Protein AF-A0A9W6GYS0-F1 (afdb_monomer)

Sequence (99 aa):
MRSIAYFDGFKGYLAVFDSSRGPVEFVTTSALSGEAICIDDGTACSQRLITEKTAGNPIQWALERRHMGRDFARAYGARLYKVRKGYEGAIERMKADAD

Organism: NCBI:txid29468

Foldseek 3Di:
DAKAWEDPLFKIWIWDQDLVPAIDIWMWHGDDAQAWIAIPSVPPRPDDPPDPDQPQDTQGHHNDSVCRQVSVCVSVVHHYDHDPVVVVVVSVVSRVVSD

Nearest PDB structures (foldseek):
  4qrl-assembly1_A  TM=6.273E-01  e=2.557E+00  Bacteroides uniformis ATCC 8492
  8wt7-assembly1_C  TM=8.036E-01  e=5.384E+00  Escherichia coli
  5cyb-assembly1_A-2  TM=6.457E-01  e=7.342E+00  Streptococcus pneumoniae
  5byp-assembly2_B  TM=5.150E-01  e=4.201E+00  Bacteroides eggerthii DSM 20697

Mean predicted aligned error: 8.22 Å

Radius of gyration: 13.25 Å; Cα contacts (8 Å, |Δi|>4): 166; chains: 1; bounding box: 34×20×34 Å

Structure (mmCIF, N/CA/C/O backbone):
data_AF-A0A9W6GYS0-F1
#
_entry.id   AF-A0A9W6GYS0-F1
#
loop_
_atom_site.group_PDB
_atom_site.id
_atom_site.type_symbol
_atom_site.label_atom_id
_atom_site.label_alt_id
_atom_site.label_comp_id
_atom_site.label_asym_id
_atom_site.label_entity_id
_atom_site.label_seq_id
_atom_site.pdbx_PDB_ins_code
_atom_site.Cartn_x
_atom_site.Cartn_y
_atom_site.Cartn_z
_atom_site.occupancy
_atom_site.B_iso_or_equiv
_atom_site.auth_seq_id
_atom_site.auth_comp_id
_atom_site.auth_asym_id
_atom_site.auth_atom_id
_atom_site.pdbx_PDB_model_num
ATOM 1 N N . MET A 1 1 ? 4.457 -11.086 -11.852 1.00 61.69 1 MET A N 1
ATOM 2 C CA . MET A 1 1 ? 4.047 -9.813 -11.228 1.00 61.69 1 MET A CA 1
ATOM 3 C C . MET A 1 1 ? 4.551 -9.816 -9.794 1.00 61.69 1 MET A C 1
ATOM 5 O O . MET A 1 1 ? 4.263 -10.766 -9.073 1.00 61.69 1 MET A O 1
ATOM 9 N N . ARG A 1 2 ? 5.380 -8.845 -9.409 1.00 81.12 2 ARG A N 1
ATOM 10 C CA . ARG A 1 2 ? 5.807 -8.660 -8.012 1.00 81.12 2 ARG A CA 1
ATOM 11 C C . ARG A 1 2 ? 5.068 -7.436 -7.484 1.00 81.12 2 ARG A C 1
ATOM 13 O O . ARG A 1 2 ? 5.108 -6.401 -8.136 1.00 81.12 2 ARG A O 1
ATOM 20 N N . SER A 1 3 ? 4.387 -7.549 -6.350 1.00 88.25 3 SER A N 1
ATOM 21 C CA . SER A 1 3 ? 3.717 -6.417 -5.707 1.00 88.25 3 SER A CA 1
ATOM 22 C C . SER A 1 3 ? 4.201 -6.251 -4.272 1.00 88.25 3 SER A C 1
ATOM 24 O O . SER A 1 3 ? 4.506 -7.220 -3.566 1.00 88.25 3 SER A O 1
ATOM 26 N N . ILE A 1 4 ? 4.309 -5.003 -3.838 1.00 91.69 4 ILE A N 1
ATOM 27 C CA . ILE A 1 4 ? 4.695 -4.633 -2.479 1.00 91.69 4 ILE A CA 1
ATOM 28 C C . ILE A 1 4 ? 3.693 -3.632 -1.937 1.00 91.69 4 ILE A C 1
ATOM 30 O O . ILE A 1 4 ? 3.138 -2.829 -2.681 1.00 91.69 4 ILE A O 1
ATOM 34 N N . ALA A 1 5 ? 3.459 -3.699 -0.635 1.00 91.44 5 ALA A N 1
ATOM 35 C CA . ALA A 1 5 ? 2.485 -2.861 0.028 1.00 91.44 5 ALA A CA 1
ATOM 36 C C . ALA A 1 5 ? 3.078 -2.200 1.270 1.00 91.44 5 ALA A C 1
ATOM 38 O O . ALA A 1 5 ? 3.905 -2.787 1.972 1.00 91.44 5 ALA A O 1
ATOM 39 N N . TYR A 1 6 ? 2.607 -1.001 1.569 1.00 92.69 6 TYR A N 1
ATOM 40 C CA . TYR A 1 6 ? 2.845 -0.289 2.815 1.00 92.69 6 TYR A CA 1
ATOM 41 C C . TYR A 1 6 ? 1.529 0.294 3.322 1.00 92.69 6 TYR A C 1
ATOM 43 O O . TYR A 1 6 ? 0.619 0.572 2.548 1.00 92.69 6 TYR A O 1
ATOM 51 N N . PHE A 1 7 ? 1.416 0.448 4.634 1.00 89.50 7 PHE A N 1
ATOM 52 C CA . PHE A 1 7 ? 0.246 1.032 5.262 1.00 89.50 7 PHE A CA 1
ATOM 53 C C . PHE A 1 7 ? 0.692 1.970 6.379 1.00 89.50 7 PHE A C 1
ATOM 55 O O . PHE A 1 7 ? 1.443 1.557 7.266 1.00 89.50 7 PHE A O 1
ATOM 62 N N . ASP A 1 8 ? 0.246 3.223 6.330 1.00 88.06 8 ASP A N 1
ATOM 63 C CA . ASP A 1 8 ? 0.679 4.276 7.261 1.00 88.06 8 ASP A CA 1
ATOM 64 C C . ASP A 1 8 ? -0.239 4.442 8.488 1.00 88.06 8 ASP A C 1
ATOM 66 O O . ASP A 1 8 ? 0.064 5.222 9.388 1.00 88.06 8 ASP A O 1
ATOM 70 N N . GLY A 1 9 ? -1.346 3.694 8.546 1.00 83.56 9 GLY A N 1
ATOM 71 C CA . GLY A 1 9 ? -2.393 3.838 9.563 1.00 83.56 9 GLY A CA 1
ATOM 72 C C . GLY A 1 9 ? -3.706 4.410 9.022 1.00 83.56 9 GLY A C 1
ATOM 73 O O . GLY A 1 9 ? -4.750 4.209 9.648 1.00 83.56 9 GLY A O 1
ATOM 74 N N . PHE A 1 10 ? -3.657 5.073 7.867 1.00 82.44 10 PHE A N 1
ATOM 75 C CA . PHE A 1 10 ? -4.758 5.809 7.245 1.00 82.44 10 PHE A CA 1
ATOM 76 C C . PHE A 1 10 ? -4.897 5.559 5.742 1.00 82.44 10 PHE A C 1
ATOM 78 O O . PHE A 1 10 ? -5.980 5.773 5.206 1.00 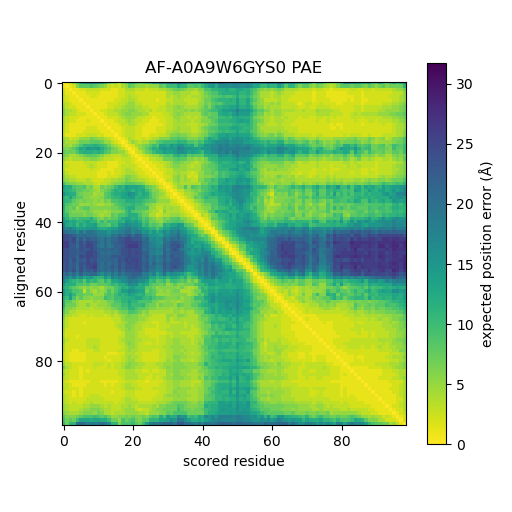82.44 10 PHE A O 1
ATOM 85 N N . LYS A 1 11 ? -3.832 5.140 5.056 1.00 83.94 11 LYS A N 1
ATOM 86 C CA . LYS A 1 11 ? -3.787 4.829 3.626 1.00 83.94 11 LYS A CA 1
ATOM 87 C C . LYS A 1 11 ? -2.919 3.602 3.365 1.00 83.94 11 LYS A C 1
ATOM 89 O O . LYS A 1 11 ? -1.889 3.386 4.010 1.00 83.94 11 LYS A O 1
ATOM 94 N N . GLY A 1 12 ? -3.348 2.800 2.398 1.00 85.44 12 GLY A N 1
ATOM 95 C CA . GLY A 1 12 ? -2.564 1.746 1.774 1.00 85.44 12 GLY A CA 1
ATOM 96 C C . GLY A 1 12 ? -1.822 2.284 0.557 1.00 85.44 12 GLY A C 1
ATOM 97 O O . GLY A 1 12 ? -2.365 3.053 -0.228 1.00 85.44 12 GLY A O 1
ATOM 98 N N . TYR A 1 13 ? -0.583 1.854 0.401 1.00 88.81 13 TYR A N 1
ATOM 99 C CA . TYR A 1 13 ? 0.275 2.131 -0.741 1.00 88.81 13 TYR A CA 1
ATOM 100 C C . TYR A 1 13 ? 0.608 0.790 -1.373 1.00 88.81 13 TYR A C 1
ATOM 102 O O . TYR A 1 13 ? 1.092 -0.103 -0.676 1.00 88.81 13 TYR A O 1
ATOM 110 N N . LEU A 1 14 ? 0.320 0.625 -2.656 1.00 86.88 14 LEU A N 1
ATOM 111 C CA . LEU A 1 14 ? 0.566 -0.596 -3.409 1.00 86.88 14 LEU A CA 1
ATOM 112 C C . LEU A 1 14 ? 1.434 -0.248 -4.612 1.00 86.88 14 LEU A C 1
ATOM 114 O O . LEU A 1 14 ? 1.001 0.493 -5.483 1.00 86.88 14 LEU A O 1
ATOM 118 N N . ALA A 1 15 ? 2.623 -0.831 -4.695 1.00 87.25 15 ALA A N 1
ATOM 119 C CA . ALA A 1 15 ? 3.414 -0.797 -5.914 1.00 87.25 15 ALA A CA 1
ATOM 120 C C . ALA A 1 15 ? 3.316 -2.152 -6.606 1.00 87.25 15 ALA A C 1
ATOM 122 O O . ALA A 1 15 ? 3.542 -3.199 -5.987 1.00 87.25 15 ALA A O 1
ATOM 123 N N . VAL A 1 16 ? 2.986 -2.133 -7.892 1.00 84.56 16 VAL A N 1
ATOM 124 C CA . VAL A 1 16 ? 2.896 -3.320 -8.733 1.00 84.56 16 VAL A CA 1
ATOM 125 C C . VAL A 1 16 ? 3.921 -3.228 -9.845 1.00 84.56 16 VAL A C 1
ATOM 127 O O . VAL A 1 16 ? 3.968 -2.252 -10.585 1.00 84.56 16 VAL A O 1
ATOM 130 N N . PHE A 1 17 ? 4.736 -4.267 -9.963 1.00 81.44 17 PHE A N 1
ATOM 131 C CA . PHE A 1 17 ? 5.763 -4.363 -10.981 1.00 81.44 17 PHE A CA 1
ATOM 132 C C . PHE A 1 17 ? 5.311 -5.279 -12.118 1.00 81.44 17 PHE A C 1
ATOM 134 O O . PHE A 1 17 ? 5.154 -6.501 -11.939 1.00 81.44 17 PHE A O 1
ATOM 141 N N . ASP A 1 18 ? 5.128 -4.664 -13.285 1.00 73.50 18 ASP A N 1
ATOM 142 C CA . ASP A 1 18 ? 5.042 -5.336 -14.574 1.00 73.50 18 ASP A CA 1
ATOM 143 C C . ASP A 1 18 ? 6.399 -5.202 -15.270 1.00 73.50 18 ASP A C 1
ATOM 145 O O . ASP A 1 18 ? 6.916 -4.099 -15.449 1.00 73.50 18 ASP A O 1
ATOM 149 N N . SER A 1 19 ? 6.954 -6.342 -15.682 1.00 65.12 19 SER A N 1
ATOM 150 C CA . SER A 1 19 ? 8.199 -6.473 -16.449 1.00 65.12 19 SER A CA 1
ATOM 151 C C . SER A 1 19 ? 8.267 -5.594 -17.704 1.00 65.12 19 SER A C 1
ATOM 153 O O . SER A 1 19 ? 9.344 -5.415 -18.253 1.00 65.12 19 SER A O 1
ATOM 155 N N . SER A 1 20 ? 7.136 -5.057 -18.162 1.00 67.25 20 SER A N 1
ATOM 156 C CA . SER A 1 20 ? 7.022 -4.303 -19.411 1.00 67.25 20 SER A CA 1
ATOM 157 C C . SER A 1 20 ? 6.938 -2.782 -19.224 1.00 67.25 20 SER A C 1
ATOM 159 O O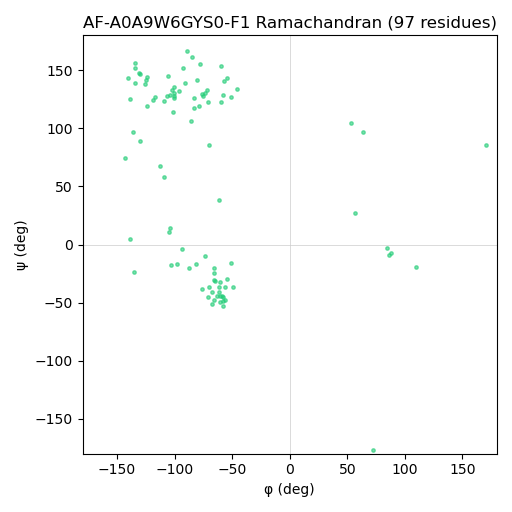 . SER A 1 20 ? 7.062 -2.052 -20.203 1.00 67.25 20 SER A O 1
ATOM 161 N N . ARG A 1 21 ? 6.623 -2.289 -18.015 1.00 65.00 21 ARG A N 1
ATOM 162 C CA . ARG A 1 21 ? 6.251 -0.872 -17.788 1.00 65.00 21 ARG A CA 1
ATOM 163 C C . ARG A 1 21 ? 6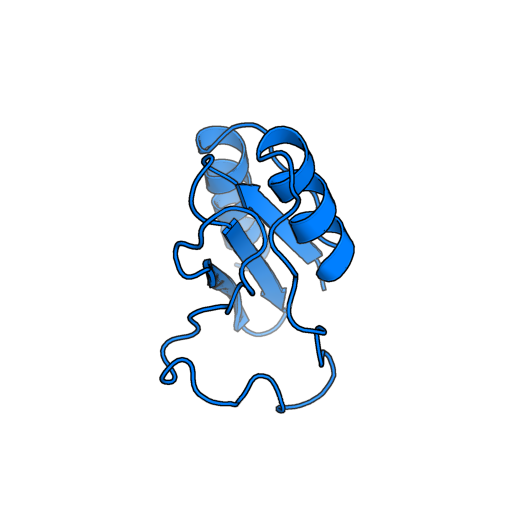.846 -0.243 -16.523 1.00 65.00 21 ARG A C 1
ATOM 165 O O . ARG A 1 21 ? 6.535 0.906 -16.222 1.00 65.00 21 ARG A O 1
ATOM 172 N N . GLY A 1 22 ? 7.700 -0.969 -15.802 1.00 71.44 22 GLY A N 1
ATOM 173 C CA . GLY A 1 22 ? 8.234 -0.518 -14.518 1.00 71.44 22 GLY A CA 1
ATOM 174 C C . GLY A 1 22 ? 7.187 -0.568 -13.395 1.00 71.44 22 GLY A C 1
ATOM 175 O O . GLY A 1 22 ? 6.073 -1.067 -13.589 1.00 71.44 22 GLY A O 1
ATOM 176 N N . PRO A 1 23 ? 7.536 -0.112 -12.179 1.00 78.69 23 PRO A N 1
ATOM 177 C CA . PRO A 1 23 ? 6.611 -0.136 -11.056 1.00 78.69 23 PRO A CA 1
ATOM 178 C C . PRO A 1 23 ? 5.552 0.959 -11.187 1.00 78.69 23 PRO A C 1
ATOM 180 O O . PRO A 1 23 ? 5.875 2.140 -11.313 1.00 78.69 23 PRO A O 1
ATOM 183 N N . VAL A 1 24 ? 4.290 0.554 -11.084 1.00 81.44 24 VAL A N 1
ATOM 184 C CA . VAL A 1 24 ? 3.129 1.442 -10.981 1.00 81.44 24 VAL A CA 1
ATOM 185 C C . VAL A 1 24 ? 2.710 1.520 -9.520 1.00 81.44 24 VAL A C 1
ATOM 187 O O . VAL A 1 24 ? 2.532 0.488 -8.870 1.00 81.44 24 VAL A O 1
ATOM 190 N N . GLU A 1 25 ? 2.568 2.735 -9.000 1.00 82.94 25 GLU A N 1
ATOM 191 C CA . GLU A 1 25 ? 2.134 2.983 -7.627 1.00 82.94 25 GLU A CA 1
ATOM 192 C C . GLU A 1 25 ? 0.656 3.367 -7.581 1.00 82.94 25 GLU A C 1
ATOM 194 O O . GLU A 1 25 ? 0.186 4.202 -8.349 1.00 82.94 25 GLU A O 1
ATOM 199 N N . PHE A 1 26 ? -0.053 2.768 -6.634 1.00 81.25 26 PHE A N 1
ATOM 200 C CA . PHE A 1 26 ? -1.459 2.975 -6.341 1.00 81.25 26 PHE A CA 1
ATOM 201 C C . PHE A 1 26 ? -1.604 3.349 -4.869 1.00 81.25 26 PHE A C 1
ATOM 203 O O . PHE A 1 26 ? -0.926 2.780 -4.005 1.00 81.25 26 PHE A O 1
ATOM 210 N N . VAL A 1 27 ? -2.505 4.276 -4.558 1.00 81.88 27 VAL A N 1
ATOM 211 C CA . VAL A 1 27 ? -2.733 4.729 -3.181 1.00 81.88 27 VAL A CA 1
ATOM 212 C C . VAL A 1 27 ? -4.205 4.579 -2.858 1.00 81.88 27 VAL A C 1
ATOM 214 O O . VAL A 1 27 ? -5.057 4.873 -3.683 1.00 81.88 27 VAL A O 1
ATOM 217 N N . THR A 1 28 ? -4.540 4.107 -1.665 1.00 77.25 28 THR A N 1
ATOM 218 C CA . THR A 1 28 ? -5.943 4.036 -1.267 1.00 77.25 28 THR A CA 1
ATOM 219 C C . THR A 1 28 ? -6.475 5.397 -0.847 1.00 77.25 28 THR A C 1
ATOM 221 O O . THR A 1 28 ? -5.747 6.246 -0.318 1.00 77.25 28 THR A O 1
ATOM 224 N N . THR A 1 29 ? -7.788 5.571 -0.964 1.00 75.44 29 THR A N 1
ATOM 225 C CA . THR A 1 29 ? -8.481 6.608 -0.205 1.00 75.44 29 THR A CA 1
ATOM 226 C C . THR A 1 29 ? -8.295 6.373 1.296 1.00 75.44 29 THR A C 1
ATOM 228 O O . THR A 1 29 ? -8.053 5.250 1.757 1.00 75.44 29 THR A O 1
ATOM 231 N N . SER A 1 30 ? -8.367 7.456 2.071 1.00 73.19 30 SER A N 1
ATOM 232 C CA . SER A 1 30 ? -8.478 7.336 3.523 1.00 73.19 30 SER A CA 1
ATOM 233 C C . SER A 1 30 ? -9.886 6.879 3.872 1.00 73.19 30 SER A C 1
ATOM 235 O O . SER A 1 30 ? -10.845 7.484 3.402 1.00 73.19 30 SER A O 1
ATOM 237 N N . ALA A 1 31 ? -10.002 5.847 4.701 1.00 64.06 31 ALA A N 1
ATOM 238 C CA . ALA A 1 31 ? -11.285 5.352 5.187 1.00 64.06 31 ALA A CA 1
ATOM 239 C C . ALA A 1 31 ? -11.238 5.100 6.700 1.00 64.06 31 ALA A C 1
ATOM 241 O O . ALA A 1 31 ? -10.169 4.944 7.306 1.00 64.06 31 ALA A O 1
ATOM 242 N N . LEU A 1 32 ? -12.412 5.134 7.326 1.00 67.12 32 LEU A N 1
ATOM 243 C CA . LEU A 1 32 ? -12.596 4.851 8.743 1.00 67.12 32 LEU A CA 1
ATOM 244 C C . LEU A 1 32 ? -12.845 3.356 8.977 1.00 67.12 32 LEU A C 1
ATOM 246 O O . LEU A 1 32 ? -13.104 2.577 8.062 1.00 67.12 32 LEU A O 1
ATOM 250 N N . SER A 1 33 ? -12.742 2.944 10.242 1.00 66.12 33 SER A N 1
ATOM 251 C CA . SER A 1 33 ? -12.968 1.551 10.633 1.00 66.12 33 SER A CA 1
ATOM 252 C C . SER A 1 33 ? -14.373 1.089 10.233 1.00 66.12 33 SER A C 1
ATOM 254 O O . SER A 1 33 ? -15.354 1.762 10.545 1.00 66.12 33 SER A O 1
ATOM 256 N N . GLY A 1 34 ? -14.460 -0.053 9.545 1.00 60.84 34 GLY A N 1
ATOM 257 C CA . GLY A 1 34 ? -15.710 -0.606 9.022 1.00 60.84 34 GLY A CA 1
ATOM 258 C C . GLY A 1 34 ? -16.135 -0.090 7.641 1.00 60.84 34 GLY A C 1
ATOM 259 O O . GLY A 1 34 ? -17.046 -0.680 7.060 1.00 60.84 34 GLY A O 1
ATOM 260 N N . GLU A 1 35 ? -15.481 0.937 7.089 1.00 67.12 35 GLU A N 1
ATOM 261 C CA . GLU A 1 35 ? -15.781 1.474 5.754 1.00 67.12 35 GLU A CA 1
ATOM 262 C C . GLU A 1 35 ? -15.066 0.706 4.635 1.00 67.12 35 GLU A C 1
ATOM 264 O O . GLU A 1 35 ? -14.093 -0.008 4.864 1.00 67.12 35 GLU A O 1
ATOM 269 N N . ALA A 1 36 ? -15.542 0.839 3.397 1.00 66.81 36 ALA A N 1
ATOM 270 C CA . ALA A 1 36 ? -14.874 0.253 2.239 1.00 66.81 36 ALA A CA 1
ATOM 271 C C . ALA A 1 36 ? -13.694 1.120 1.775 1.00 66.81 36 ALA A C 1
ATOM 273 O O . ALA A 1 36 ? -13.774 2.348 1.755 1.00 66.81 36 ALA A O 1
ATOM 274 N N . ILE A 1 37 ? -12.613 0.464 1.355 1.00 67.94 37 ILE A N 1
ATOM 275 C CA . ILE A 1 37 ? -11.421 1.100 0.796 1.00 67.94 37 ILE A CA 1
ATOM 276 C C . ILE A 1 37 ? -11.450 1.003 -0.713 1.00 67.94 37 ILE A C 1
ATOM 278 O O . ILE A 1 37 ? -11.563 -0.096 -1.263 1.00 67.94 37 ILE A O 1
ATOM 282 N N . CYS A 1 38 ? -11.233 2.139 -1.366 1.00 67.56 38 CYS A N 1
ATOM 283 C CA . CYS A 1 38 ? -10.991 2.197 -2.797 1.00 67.56 38 CYS A CA 1
ATOM 284 C C . CYS A 1 38 ? -9.511 2.475 -3.061 1.00 67.56 38 CYS A C 1
ATOM 286 O O . CYS A 1 38 ? -8.861 3.204 -2.309 1.00 67.56 38 CYS A O 1
ATOM 288 N N . ILE A 1 39 ? -8.979 1.891 -4.132 1.00 67.00 39 ILE A N 1
ATOM 289 C CA . ILE A 1 39 ? -7.702 2.319 -4.698 1.00 67.00 39 ILE A CA 1
ATOM 290 C C . ILE A 1 39 ? -7.977 3.518 -5.604 1.00 67.00 39 ILE A C 1
ATOM 292 O O . ILE A 1 39 ? -8.826 3.436 -6.486 1.00 67.00 39 ILE A O 1
ATOM 296 N N . ASP A 1 40 ? -7.263 4.611 -5.362 1.00 63.91 40 ASP A N 1
ATOM 297 C CA . ASP A 1 40 ? -7.158 5.745 -6.267 1.00 63.91 40 ASP A CA 1
ATOM 298 C C . ASP A 1 40 ? -6.026 5.454 -7.263 1.00 63.91 40 ASP A C 1
ATOM 300 O O . ASP A 1 40 ? -4.841 5.433 -6.911 1.00 63.91 40 ASP A O 1
ATOM 304 N N . ASP A 1 41 ? -6.411 5.145 -8.497 1.00 57.47 41 ASP A N 1
ATOM 305 C CA . ASP A 1 41 ? -5.522 4.964 -9.645 1.00 57.47 41 ASP A CA 1
ATOM 306 C C . ASP A 1 41 ? -5.565 6.168 -10.607 1.00 57.47 41 ASP A C 1
ATOM 308 O O . ASP A 1 41 ? -5.084 6.085 -11.738 1.00 57.47 41 ASP A O 1
ATOM 312 N N . GLY A 1 42 ? -6.139 7.296 -10.170 1.00 49.56 42 GLY A N 1
ATOM 313 C CA . GLY A 1 42 ? -6.347 8.482 -10.998 1.00 49.56 42 GLY A CA 1
ATOM 314 C C . GLY A 1 42 ? -7.623 8.444 -11.844 1.00 49.56 42 GLY A C 1
ATOM 315 O O . GLY A 1 42 ? -7.946 9.444 -12.488 1.00 49.56 42 GLY A O 1
ATOM 316 N N . THR A 1 43 ? -8.393 7.351 -11.825 1.00 44.03 43 THR A N 1
ATOM 317 C CA . THR A 1 43 ? -9.785 7.357 -12.285 1.00 44.03 43 THR A CA 1
ATOM 318 C C . THR A 1 43 ? -10.715 7.527 -11.087 1.00 44.03 43 THR A C 1
ATOM 320 O O . THR A 1 43 ? -10.526 6.914 -10.039 1.00 44.03 43 THR A O 1
ATOM 323 N N . ALA A 1 44 ? -11.687 8.443 -11.199 1.00 43.81 44 ALA A N 1
ATOM 324 C CA . ALA A 1 44 ? -12.591 8.788 -10.103 1.00 43.81 44 ALA A CA 1
ATOM 325 C C . ALA A 1 44 ? -13.122 7.517 -9.414 1.00 43.81 44 ALA A C 1
ATOM 327 O O . ALA A 1 44 ? -13.540 6.588 -10.101 1.00 43.81 44 ALA A O 1
ATOM 328 N N . CYS A 1 45 ? -13.100 7.504 -8.074 1.00 44.00 45 CYS A N 1
ATOM 329 C CA . CYS A 1 45 ? -13.434 6.398 -7.156 1.00 44.00 45 CYS A CA 1
ATOM 330 C C . CYS A 1 45 ? -14.893 5.878 -7.237 1.00 44.00 45 CYS A C 1
ATOM 332 O O . CYS A 1 45 ? -15.523 5.531 -6.241 1.00 44.00 45 CYS A O 1
ATOM 334 N N . SER A 1 46 ? -15.460 5.809 -8.432 1.00 36.69 46 SER A N 1
ATOM 335 C CA . SER A 1 46 ? -16.739 5.216 -8.776 1.00 36.69 46 SER A CA 1
ATOM 336 C C . SER A 1 46 ? -16.484 4.290 -9.960 1.00 36.69 46 SER A C 1
ATOM 338 O O . SER A 1 46 ? -16.591 4.700 -11.106 1.00 36.69 46 SER A O 1
ATOM 340 N N . GLN A 1 47 ? -16.143 3.03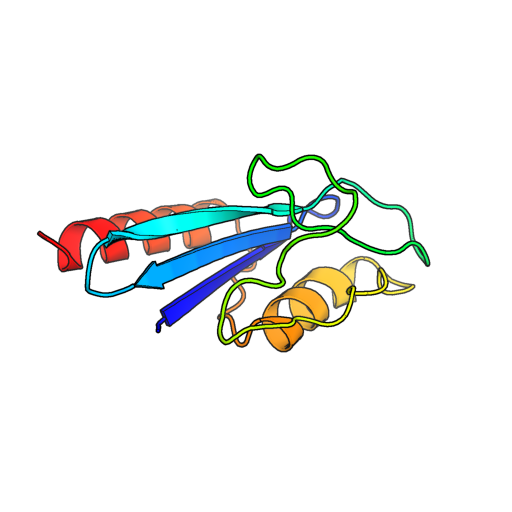5 -9.663 1.00 39.28 47 GLN A N 1
ATOM 341 C CA . GLN A 1 47 ? -16.059 1.943 -10.638 1.00 39.28 47 GLN A CA 1
ATOM 342 C C . GLN A 1 47 ? -14.985 2.115 -11.730 1.00 39.28 47 GLN A C 1
ATOM 344 O O . GLN A 1 47 ? -15.270 2.665 -12.787 1.00 39.28 47 GLN A O 1
ATOM 349 N N . ARG A 1 48 ? -13.802 1.509 -11.537 1.00 33.81 48 ARG A N 1
ATOM 350 C CA . ARG A 1 48 ? -13.087 0.690 -12.548 1.00 33.81 48 ARG A CA 1
ATOM 351 C C . ARG A 1 48 ? -11.665 0.336 -12.089 1.00 33.81 48 ARG A C 1
ATOM 353 O O . ARG A 1 48 ? -10.693 0.892 -12.554 1.00 33.81 48 ARG A O 1
ATOM 360 N N . LEU A 1 49 ? -11.559 -0.746 -11.321 1.00 36.22 49 LEU A N 1
ATOM 361 C CA . LEU A 1 49 ? -10.551 -1.775 -11.611 1.00 36.22 49 LEU A CA 1
ATOM 362 C C . LEU A 1 49 ? -11.296 -3.015 -12.130 1.00 36.22 49 LEU A C 1
ATOM 364 O O . LEU A 1 49 ? -11.265 -4.103 -11.566 1.00 36.22 49 LEU A O 1
ATOM 368 N N . ILE A 1 50 ? -12.048 -2.798 -13.214 1.00 35.69 50 ILE A N 1
ATOM 369 C CA . ILE A 1 50 ? -12.476 -3.841 -14.152 1.00 35.69 50 ILE A CA 1
ATOM 370 C C . ILE A 1 50 ? -11.755 -3.531 -15.461 1.00 35.69 50 ILE A C 1
ATOM 372 O O . ILE A 1 50 ? -12.356 -3.110 -16.442 1.00 35.69 50 ILE A O 1
ATOM 376 N N . THR A 1 51 ? -10.439 -3.682 -15.457 1.00 33.81 51 THR A N 1
ATOM 377 C CA . THR A 1 51 ? -9.665 -3.846 -16.685 1.00 33.81 51 THR A CA 1
ATOM 378 C C . THR A 1 51 ? -8.671 -4.957 -16.412 1.00 33.81 51 THR A C 1
ATOM 380 O O . THR A 1 51 ? -7.667 -4.766 -15.741 1.00 33.81 51 THR A O 1
ATOM 383 N N . GLU A 1 52 ? -9.081 -6.141 -16.860 1.00 35.50 52 GLU A N 1
ATOM 384 C CA . GLU A 1 52 ? -8.268 -7.313 -17.169 1.00 35.50 52 GLU A CA 1
ATOM 385 C C . GLU A 1 52 ? -7.317 -7.817 -16.059 1.00 35.50 52 GLU A C 1
ATOM 387 O O . GLU A 1 52 ? -6.222 -7.318 -15.837 1.00 35.50 52 GLU A O 1
ATOM 392 N N . LYS A 1 53 ? -7.743 -8.927 -15.434 1.00 35.25 53 LYS A N 1
ATOM 393 C CA . LYS A 1 53 ? -6.994 -9.869 -14.571 1.00 35.25 53 LYS A CA 1
ATOM 394 C C . LYS A 1 53 ? -6.872 -9.647 -13.061 1.00 35.25 53 LYS A C 1
ATOM 396 O O . LYS A 1 53 ? -6.493 -10.606 -12.393 1.00 35.25 53 LYS A O 1
ATOM 401 N N . THR A 1 54 ? -7.303 -8.533 -12.481 1.00 37.12 54 THR A N 1
ATOM 402 C CA . THR A 1 54 ? -7.342 -8.397 -11.006 1.00 37.12 54 THR A CA 1
ATOM 403 C C . THR A 1 54 ? -8.559 -7.605 -10.547 1.00 37.12 54 THR A C 1
ATOM 405 O O . THR A 1 54 ? -8.453 -6.458 -10.129 1.00 37.12 54 THR A O 1
ATOM 408 N N . ALA A 1 55 ? -9.734 -8.233 -10.605 1.00 39.81 55 ALA A N 1
ATOM 409 C CA . ALA A 1 55 ? -10.890 -7.774 -9.843 1.00 39.81 55 ALA A CA 1
ATOM 410 C C . ALA A 1 55 ? -10.616 -8.047 -8.354 1.00 39.81 55 ALA A C 1
ATOM 412 O O . ALA A 1 55 ? -10.931 -9.116 -7.832 1.00 39.81 55 ALA A O 1
ATOM 413 N N . GLY A 1 56 ? -9.939 -7.118 -7.682 1.00 43.69 56 GLY A N 1
ATOM 414 C CA . GLY A 1 56 ? -9.866 -7.128 -6.227 1.00 43.69 56 GLY A CA 1
ATOM 415 C C . GLY A 1 56 ? -11.234 -6.747 -5.677 1.00 43.69 56 GLY A C 1
ATOM 416 O O . GLY A 1 56 ? -11.753 -5.684 -6.012 1.00 43.69 56 GLY A O 1
ATOM 417 N N . ASN A 1 57 ? -11.836 -7.611 -4.859 1.00 47.56 57 ASN A N 1
ATOM 418 C CA . ASN A 1 57 ? -13.018 -7.235 -4.086 1.00 47.56 57 ASN A CA 1
ATOM 419 C C . ASN A 1 57 ? -12.700 -5.974 -3.261 1.00 47.56 57 ASN A C 1
ATOM 421 O O . ASN A 1 57 ? -11.571 -5.865 -2.769 1.00 47.56 57 ASN A O 1
ATOM 425 N N . PRO A 1 58 ? -13.660 -5.045 -3.081 1.00 56.53 58 PRO A N 1
ATOM 426 C CA . PRO A 1 58 ? -13.464 -3.909 -2.190 1.00 56.53 58 PRO A CA 1
ATOM 427 C C . PRO A 1 58 ? -12.981 -4.424 -0.835 1.00 56.53 58 PRO A C 1
ATOM 429 O O . PRO A 1 58 ? -13.572 -5.337 -0.252 1.00 56.53 58 PRO A O 1
ATOM 432 N N . ILE A 1 59 ? -11.865 -3.876 -0.360 1.00 63.69 59 ILE A N 1
ATOM 433 C CA . ILE A 1 59 ? -11.312 -4.282 0.926 1.00 63.69 59 ILE A CA 1
ATOM 434 C C . ILE A 1 59 ? -12.067 -3.500 1.978 1.00 63.69 59 ILE A C 1
ATOM 436 O O . ILE A 1 59 ? -12.026 -2.272 2.000 1.00 63.69 59 ILE A O 1
ATOM 440 N N . GLN A 1 60 ? -12.769 -4.212 2.845 1.00 66.38 60 GLN A N 1
ATOM 441 C CA . GLN A 1 60 ? -13.371 -3.589 4.007 1.00 66.38 60 GLN A CA 1
ATOM 442 C C . GLN A 1 60 ? -12.269 -3.220 5.002 1.00 66.38 60 GLN A C 1
ATOM 444 O O . GLN A 1 60 ? -11.385 -4.035 5.283 1.00 66.38 60 GLN A O 1
ATOM 449 N N . TRP A 1 61 ? -12.311 -1.997 5.533 1.00 66.19 61 TRP A N 1
ATOM 450 C CA . TRP A 1 61 ? -11.387 -1.566 6.569 1.00 66.19 61 TRP A CA 1
ATOM 451 C C . TRP A 1 61 ? -11.546 -2.491 7.765 1.00 66.19 61 TRP A C 1
ATOM 453 O O . TRP A 1 61 ? -12.643 -2.632 8.315 1.00 66.19 61 TRP A O 1
ATOM 463 N N . ALA A 1 62 ? -10.451 -3.124 8.172 1.00 66.62 62 ALA A N 1
ATOM 464 C CA . ALA A 1 62 ? -10.460 -3.964 9.352 1.00 66.62 62 ALA A CA 1
ATOM 465 C C . ALA A 1 62 ? -10.919 -3.143 10.565 1.00 66.62 62 ALA A C 1
ATOM 467 O O . ALA A 1 62 ? -10.501 -1.995 10.739 1.00 66.62 62 ALA A O 1
ATOM 468 N N . LEU A 1 63 ? -11.722 -3.760 11.438 1.00 64.69 63 LEU A N 1
ATOM 469 C CA . LEU A 1 63 ? -12.175 -3.146 12.695 1.00 64.69 63 LEU A CA 1
ATOM 470 C C . LEU A 1 63 ? -11.004 -2.547 13.494 1.00 64.69 63 LEU A C 1
ATOM 472 O O . LEU A 1 63 ? -11.112 -1.469 14.081 1.00 64.69 63 LEU A O 1
ATOM 476 N N . GLU A 1 64 ? -9.853 -3.221 13.448 1.00 75.25 64 GLU A N 1
ATOM 477 C CA . GLU A 1 64 ? -8.609 -2.757 14.043 1.00 75.25 64 GLU A CA 1
ATOM 478 C C . GLU A 1 64 ? -7.579 -2.342 12.982 1.00 75.25 64 GLU A C 1
ATOM 480 O O . GLU A 1 64 ? -7.124 -3.160 12.17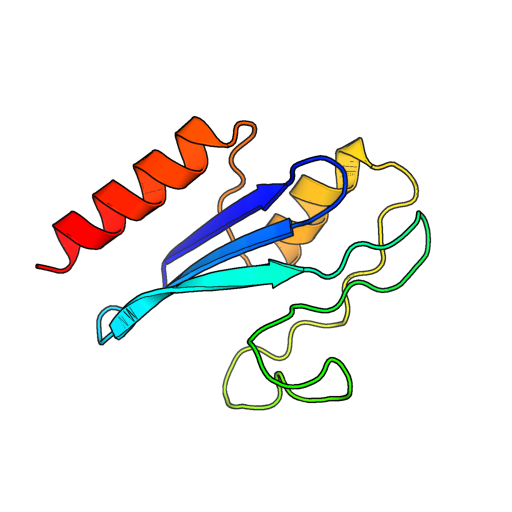7 1.00 75.25 64 GLU A O 1
ATOM 485 N N . ARG A 1 65 ? -7.097 -1.091 13.057 1.00 72.62 65 ARG A N 1
ATOM 486 C CA . ARG A 1 65 ? -6.097 -0.527 12.123 1.00 72.62 65 ARG A CA 1
ATOM 487 C C . ARG A 1 65 ? -4.816 -1.361 12.002 1.00 72.62 65 ARG A C 1
ATOM 489 O O . ARG A 1 65 ? -4.194 -1.375 10.946 1.00 72.62 65 ARG A O 1
ATOM 496 N N . ARG A 1 66 ? -4.424 -2.082 13.060 1.00 78.62 66 ARG A N 1
ATOM 497 C CA . ARG A 1 66 ? -3.221 -2.938 13.064 1.00 78.62 66 ARG A CA 1
ATOM 498 C C . ARG A 1 66 ? -3.314 -4.131 12.105 1.00 78.62 66 ARG A C 1
ATOM 500 O O . ARG A 1 66 ? -2.281 -4.643 11.682 1.00 78.62 66 ARG A O 1
ATOM 507 N N . HIS A 1 67 ? -4.524 -4.578 11.768 1.00 82.88 67 HIS A N 1
ATOM 508 C CA . HIS A 1 67 ? -4.743 -5.674 10.820 1.00 82.88 67 HIS A CA 1
ATOM 509 C C . HIS A 1 67 ? -4.822 -5.174 9.375 1.00 82.88 67 HIS A C 1
ATOM 511 O O . HIS A 1 67 ? -4.508 -5.922 8.452 1.00 82.88 67 HIS A O 1
ATOM 517 N N . MET A 1 68 ? -5.105 -3.882 9.187 1.00 83.31 68 MET A N 1
ATOM 518 C CA . MET A 1 68 ? -5.369 -3.295 7.880 1.00 83.31 68 MET A CA 1
ATOM 519 C C . MET A 1 68 ? -4.223 -3.488 6.883 1.00 83.31 68 MET A C 1
ATOM 521 O O . MET A 1 68 ? -4.453 -3.917 5.759 1.00 83.31 68 MET A O 1
ATOM 525 N N . GLY A 1 69 ? -2.971 -3.268 7.298 1.00 84.81 69 GLY A N 1
ATOM 526 C CA . GLY A 1 69 ? -1.822 -3.496 6.416 1.00 84.81 69 GLY A CA 1
ATOM 527 C C . GLY A 1 69 ? -1.689 -4.957 5.963 1.00 84.81 69 GLY A C 1
ATOM 528 O O . GLY A 1 69 ? -1.329 -5.221 4.816 1.00 84.81 69 GLY A O 1
ATOM 529 N N . ARG A 1 70 ? -2.010 -5.919 6.839 1.00 87.38 70 ARG A N 1
ATOM 530 C CA . ARG A 1 70 ? -1.968 -7.353 6.515 1.00 87.38 70 ARG A CA 1
ATOM 531 C C . ARG A 1 70 ? -3.088 -7.733 5.553 1.00 87.38 70 ARG A C 1
ATOM 533 O O . ARG A 1 70 ? -2.822 -8.450 4.592 1.00 87.38 70 ARG A O 1
ATOM 540 N N . ASP A 1 71 ? -4.302 -7.263 5.808 1.00 82.56 71 ASP A N 1
ATOM 541 C CA . ASP A 1 71 ? -5.471 -7.566 4.980 1.00 82.56 71 ASP A CA 1
ATOM 542 C C . ASP A 1 71 ? -5.335 -6.931 3.594 1.00 82.56 71 ASP A C 1
ATOM 544 O O . ASP A 1 71 ? -5.557 -7.599 2.584 1.00 82.56 71 ASP A O 1
ATOM 548 N N . PHE A 1 72 ? -4.832 -5.695 3.543 1.00 81.56 72 PHE A N 1
ATOM 549 C CA . PHE A 1 72 ? -4.486 -4.996 2.311 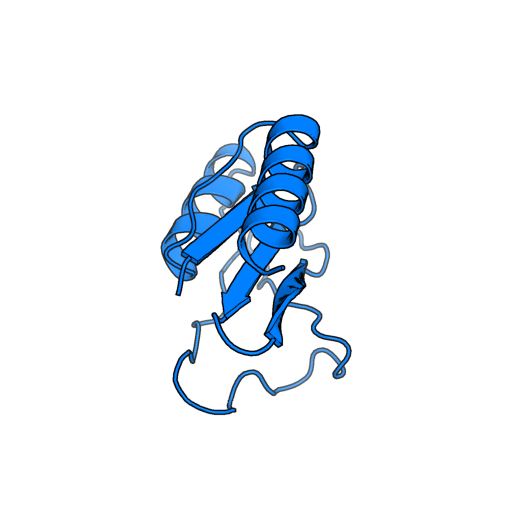1.00 81.56 72 PHE A CA 1
ATOM 550 C C . PHE A 1 72 ? -3.454 -5.766 1.481 1.00 81.56 72 PHE A C 1
ATOM 552 O O . PHE A 1 72 ? -3.694 -6.086 0.319 1.00 81.56 72 PHE A O 1
ATOM 559 N N . ALA A 1 73 ? -2.325 -6.141 2.087 1.00 86.81 73 ALA A N 1
ATOM 560 C CA . ALA A 1 73 ? -1.289 -6.901 1.397 1.00 86.81 73 ALA A CA 1
ATOM 561 C C . ALA A 1 73 ? -1.799 -8.269 0.912 1.00 86.81 73 ALA A C 1
ATOM 563 O O . ALA A 1 73 ? -1.509 -8.675 -0.211 1.00 86.81 73 ALA A O 1
ATOM 564 N N . ARG A 1 74 ? -2.602 -8.965 1.726 1.00 84.62 74 ARG A N 1
ATOM 565 C CA . ARG A 1 74 ? -3.187 -10.264 1.372 1.00 84.62 74 ARG A CA 1
ATOM 566 C C . ARG A 1 74 ? -4.135 -10.164 0.180 1.00 84.62 74 ARG A C 1
ATOM 568 O O . ARG A 1 74 ? -4.062 -11.018 -0.699 1.00 84.62 74 ARG A O 1
ATOM 575 N N . ALA A 1 75 ? -4.996 -9.151 0.146 1.00 78.19 75 ALA A N 1
ATOM 576 C CA . ALA A 1 75 ? -5.968 -8.956 -0.927 1.00 78.19 75 ALA A CA 1
ATOM 577 C C . ALA A 1 75 ? -5.308 -8.761 -2.303 1.00 78.19 75 ALA A C 1
ATOM 579 O O . ALA A 1 75 ? -5.846 -9.223 -3.305 1.00 78.19 75 ALA A O 1
ATOM 580 N N . TYR A 1 76 ? -4.119 -8.151 -2.340 1.00 76.75 76 TYR A N 1
ATOM 581 C CA . TYR A 1 76 ? -3.365 -7.898 -3.574 1.00 76.75 76 TYR A CA 1
ATOM 582 C C . TYR A 1 76 ? -2.163 -8.831 -3.781 1.00 76.75 76 TYR A C 1
ATOM 584 O O . TYR A 1 76 ? -1.322 -8.572 -4.646 1.00 76.75 76 TYR A O 1
ATOM 592 N N . GLY A 1 77 ? -2.038 -9.894 -2.975 1.00 85.12 77 GLY A N 1
ATOM 593 C CA . GLY A 1 77 ? -0.898 -10.818 -3.038 1.00 85.12 77 GLY A CA 1
ATOM 594 C C . GLY A 1 77 ? 0.463 -10.130 -2.864 1.00 85.12 77 GLY A C 1
ATOM 595 O O . GLY A 1 77 ? 1.466 -10.603 -3.394 1.00 85.12 77 GLY A O 1
ATOM 596 N N . ALA A 1 78 ? 0.492 -8.999 -2.159 1.00 87.44 78 ALA A N 1
ATOM 597 C CA . ALA A 1 78 ? 1.646 -8.127 -2.033 1.00 87.44 78 ALA A CA 1
ATOM 598 C C . ALA A 1 78 ? 2.486 -8.456 -0.796 1.00 87.44 78 ALA A C 1
ATOM 600 O O . ALA A 1 78 ? 1.991 -8.896 0.245 1.00 87.44 78 ALA A O 1
ATOM 601 N N . ARG A 1 79 ? 3.788 -8.175 -0.870 1.00 92.94 79 ARG A N 1
ATOM 602 C CA . ARG A 1 79 ? 4.672 -8.224 0.300 1.00 92.94 79 ARG A CA 1
ATOM 603 C C . ARG A 1 79 ? 4.495 -6.961 1.141 1.00 92.94 79 ARG A C 1
ATOM 605 O O . ARG A 1 79 ? 4.804 -5.865 0.681 1.00 92.94 79 ARG A O 1
ATOM 612 N N . LEU A 1 80 ? 4.066 -7.122 2.392 1.00 93.00 80 LEU A N 1
ATOM 613 C CA . LEU A 1 80 ? 3.904 -6.009 3.329 1.00 93.00 80 LEU A CA 1
ATOM 614 C C . LEU A 1 80 ? 5.248 -5.518 3.886 1.00 93.00 80 LEU A C 1
ATOM 616 O O . LEU A 1 80 ? 6.019 -6.288 4.464 1.00 93.00 80 LEU A O 1
ATOM 620 N N . TYR A 1 81 ? 5.470 -4.211 3.806 1.00 94.88 81 TYR A N 1
ATOM 621 C CA . TYR A 1 81 ? 6.518 -3.486 4.508 1.00 94.88 81 TYR A CA 1
ATOM 622 C C . TYR A 1 81 ? 5.921 -2.760 5.712 1.00 94.88 81 TYR A C 1
ATOM 624 O O . TYR A 1 81 ? 4.894 -2.097 5.611 1.00 94.88 81 TYR A O 1
ATOM 632 N N . LYS A 1 82 ? 6.576 -2.880 6.871 1.00 90.75 82 LYS A N 1
ATOM 633 C CA . LYS A 1 82 ? 6.120 -2.242 8.119 1.00 90.75 82 LYS A CA 1
ATOM 634 C C . LYS A 1 82 ? 6.509 -0.766 8.226 1.00 90.75 82 LYS A C 1
ATOM 636 O O . LYS A 1 82 ? 5.977 -0.058 9.069 1.00 90.75 82 LYS A O 1
ATOM 641 N N . VAL A 1 83 ? 7.465 -0.320 7.411 1.00 93.25 83 VAL A N 1
ATOM 642 C CA . VAL A 1 83 ? 8.028 1.033 7.458 1.00 93.25 83 VAL A CA 1
ATOM 643 C C . VAL A 1 83 ? 8.128 1.618 6.057 1.00 93.25 83 VAL A C 1
ATOM 645 O O . VAL A 1 83 ? 8.559 0.929 5.128 1.00 93.25 83 VAL A O 1
ATOM 648 N N . ARG A 1 84 ? 7.788 2.905 5.931 1.00 92.56 84 ARG A N 1
ATOM 649 C CA . ARG A 1 84 ? 7.752 3.634 4.658 1.00 92.56 84 ARG A CA 1
ATOM 650 C C . ARG A 1 84 ? 9.085 3.593 3.913 1.00 92.56 84 ARG A C 1
ATOM 652 O O . ARG A 1 84 ? 9.127 3.180 2.764 1.00 92.56 84 ARG A O 1
ATOM 659 N N . LYS A 1 85 ? 10.189 3.874 4.611 1.00 94.62 85 LYS A N 1
ATOM 660 C CA . LYS A 1 85 ? 11.543 3.827 4.034 1.00 94.62 85 LYS A CA 1
ATOM 661 C C . LYS A 1 85 ? 11.889 2.464 3.419 1.00 94.62 85 LYS A C 1
ATOM 663 O O . LYS A 1 85 ? 12.581 2.383 2.411 1.00 94.62 85 LYS A O 1
ATOM 668 N N . GLY A 1 86 ? 1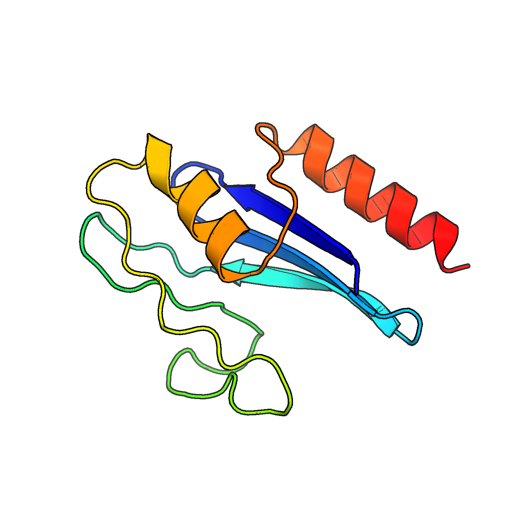1.421 1.376 4.035 1.00 94.56 86 GLY A N 1
ATOM 669 C CA . GLY A 1 86 ? 11.653 0.023 3.525 1.00 94.56 86 GLY A CA 1
ATOM 670 C C . GLY A 1 86 ? 10.876 -0.259 2.239 1.00 94.56 86 GLY A C 1
ATOM 671 O O . GLY A 1 86 ? 11.397 -0.945 1.361 1.00 94.56 86 GLY A O 1
ATOM 672 N N . TYR A 1 87 ? 9.662 0.284 2.143 1.00 94.12 87 TYR A N 1
ATOM 673 C CA . TYR A 1 87 ? 8.819 0.236 0.952 1.00 94.12 87 TYR A CA 1
ATOM 674 C C . TYR A 1 87 ? 9.418 1.067 -0.189 1.00 94.12 87 TYR A C 1
ATOM 676 O O . TYR A 1 87 ? 9.657 0.523 -1.262 1.00 94.12 87 TYR A O 1
ATOM 684 N N . GLU A 1 88 ? 9.770 2.328 0.068 1.00 93.00 88 GLU A N 1
ATOM 685 C CA . GLU A 1 88 ? 10.378 3.231 -0.922 1.00 93.00 88 GLU A CA 1
ATOM 686 C C . GLU A 1 88 ? 11.680 2.644 -1.486 1.00 93.00 88 GLU A C 1
ATOM 688 O O . GLU A 1 88 ? 11.811 2.479 -2.695 1.00 93.00 88 GLU A O 1
ATOM 693 N N . GLY A 1 89 ? 12.589 2.175 -0.624 1.00 93.00 89 GLY A N 1
ATOM 694 C CA . GLY A 1 89 ? 13.822 1.532 -1.086 1.00 93.00 89 GLY A CA 1
ATOM 695 C C . GLY A 1 89 ? 13.597 0.199 -1.816 1.00 93.00 89 GLY A C 1
ATOM 696 O O . GLY A 1 89 ? 14.469 -0.272 -2.542 1.00 93.00 89 GLY A O 1
ATOM 697 N N . ALA A 1 90 ? 12.454 -0.469 -1.626 1.00 91.50 90 ALA A N 1
ATOM 698 C CA . ALA A 1 90 ? 12.089 -1.630 -2.435 1.00 91.50 90 ALA A CA 1
ATOM 699 C C . ALA A 1 90 ? 11.593 -1.220 -3.826 1.00 91.50 90 ALA A C 1
ATOM 701 O O . ALA A 1 90 ? 11.971 -1.879 -4.789 1.00 91.50 90 ALA A O 1
ATOM 702 N N . ILE A 1 91 ? 10.839 -0.123 -3.938 1.00 89.75 91 ILE A N 1
ATOM 703 C CA . ILE A 1 91 ? 10.460 0.463 -5.230 1.00 89.75 91 ILE A CA 1
ATOM 704 C C . ILE A 1 91 ? 11.707 0.865 -6.012 1.00 89.75 91 ILE A C 1
ATOM 706 O O . ILE A 1 91 ? 11.827 0.494 -7.172 1.00 89.75 91 ILE A O 1
ATOM 710 N N . GLU A 1 92 ? 12.643 1.585 -5.393 1.00 90.69 92 GLU A N 1
ATOM 711 C CA . GLU A 1 92 ? 13.871 2.042 -6.061 1.00 90.69 92 GLU A CA 1
ATOM 712 C C . GLU A 1 92 ? 14.698 0.877 -6.605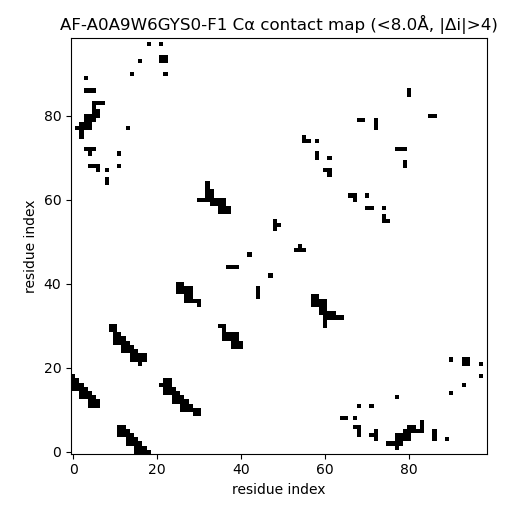 1.00 90.69 92 GLU A C 1
ATOM 714 O O . GLU A 1 92 ? 15.119 0.908 -7.757 1.00 90.69 92 GLU A O 1
ATOM 719 N N . ARG A 1 93 ? 14.865 -0.193 -5.816 1.00 87.81 93 ARG A N 1
ATOM 720 C CA . ARG A 1 93 ? 15.524 -1.417 -6.294 1.00 87.81 93 ARG A CA 1
ATOM 721 C C . ARG A 1 93 ? 14.783 -2.042 -7.472 1.00 87.81 93 ARG A C 1
ATOM 723 O O . ARG A 1 93 ? 15.411 -2.403 -8.451 1.00 87.81 93 ARG A O 1
ATOM 730 N N . MET A 1 94 ? 13.454 -2.120 -7.402 1.00 84.19 94 MET A N 1
ATOM 731 C CA . MET A 1 94 ? 12.647 -2.652 -8.504 1.00 84.19 94 MET A CA 1
ATOM 732 C C . MET A 1 94 ? 12.717 -1.789 -9.766 1.00 84.19 94 MET A C 1
ATOM 734 O O . MET A 1 94 ? 12.621 -2.338 -10.855 1.00 84.19 94 MET A O 1
ATOM 738 N N . LYS A 1 95 ? 12.880 -0.465 -9.635 1.00 83.81 95 LYS A N 1
ATOM 739 C CA . LYS A 1 95 ? 13.146 0.433 -10.770 1.00 83.81 95 LYS A CA 1
ATOM 740 C C . LYS A 1 95 ? 14.509 0.122 -11.387 1.00 83.81 95 LYS A C 1
ATOM 742 O O . LYS A 1 95 ? 14.580 -0.061 -12.589 1.00 83.81 95 LYS A O 1
ATOM 747 N N . ALA A 1 96 ? 15.548 -0.014 -10.563 1.00 82.56 96 ALA A N 1
ATOM 748 C CA . ALA A 1 96 ? 16.905 -0.304 -11.027 1.00 82.56 96 ALA A CA 1
ATOM 749 C C . ALA A 1 96 ? 17.067 -1.695 -11.673 1.00 82.56 96 ALA A C 1
ATOM 751 O O . ALA A 1 96 ? 17.902 -1.849 -12.548 1.00 82.56 96 ALA A O 1
ATOM 752 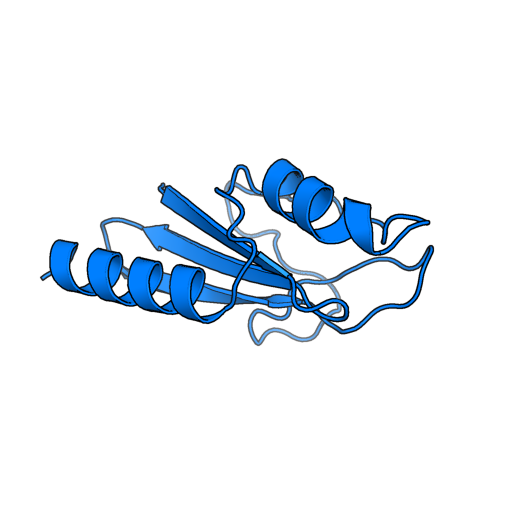N N . ASP A 1 97 ? 16.285 -2.698 -11.259 1.00 73.38 97 ASP A N 1
ATOM 753 C CA . ASP A 1 97 ? 16.235 -4.027 -11.899 1.00 73.38 97 ASP A CA 1
ATOM 754 C C . ASP A 1 97 ? 15.489 -4.025 -13.258 1.00 73.38 97 ASP A C 1
ATOM 756 O O . ASP A 1 97 ? 15.452 -5.055 -13.933 1.00 73.38 97 ASP A O 1
ATOM 760 N N . ALA A 1 98 ? 14.815 -2.926 -13.621 1.00 67.50 98 ALA A N 1
ATOM 761 C CA . ALA A 1 98 ? 14.019 -2.803 -14.847 1.00 67.50 98 ALA A CA 1
ATOM 762 C C . ALA A 1 98 ? 14.754 -2.098 -16.003 1.00 67.50 98 ALA A C 1
ATOM 764 O O . ALA A 1 98 ? 14.282 -2.189 -17.138 1.00 67.50 98 ALA A O 1
ATOM 765 N N . ASP A 1 99 ? 15.843 -1.389 -15.692 1.00 59.00 99 ASP A N 1
ATOM 766 C CA . ASP A 1 99 ? 16.799 -0.786 -16.636 1.00 59.00 99 ASP A CA 1
ATOM 767 C C . ASP A 1 99 ? 17.857 -1.817 -17.074 1.00 59.00 99 ASP A C 1
ATOM 769 O O . ASP A 1 99 ? 18.225 -1.811 -18.272 1.00 59.00 99 ASP A O 1
#

pLDDT: mean 72.97, std 17.71, range [33.81, 94.88]

Secondary structure (DSSP, 8-state):
-EEEEEE-SS-EEEEEEETTTEEEEEEEPP--TTSEE-EESSS-SSS---SSS--PPPEEPPSSHHHHHHHHHHHTTPEEESSHHHHHHHHHHHHHTT-

Solvent-accessible surface area (backbone atoms only — not comparable to full-atom values): 5827 Å² total; per-residue (Å²): 124,57,36,36,20,35,44,81,76,52,37,46,38,38,37,39,35,44,99,87,77,45,66,46,77,36,36,34,50,74,58,56,71,66,33,68,41,49,68,42,77,87,56,72,92,69,85,78,67,80,72,84,94,63,77,64,74,76,45,62,36,37,82,47,64,86,48,33,44,56,53,55,13,58,70,65,72,23,51,67,32,91,44,68,71,62,39,53,57,48,50,53,51,53,46,63,75,69,112